Protein AF-A0A061QMB0-F1 (afdb_monomer_lite)

pLDDT: mean 83.63, std 17.73, range [38.03, 96.38]

Organism: NCBI:txid582737

Radius of gyration: 20.33 Å; chains: 1; bounding box: 50×54×31 Å

Sequence (91 aa):
NSRCSFSVTLRSFFDWPSSAKQIQTHREKRVIPVPADLFFEVVSDVDKYQKFLPFCVHSKVVKRPSQNILIAEMGIGFRVFTENYKSHVTL

Secondary structure (DSSP, 8-state):
------------S-------------------SS-HHHHHHHHH-GGGGGGTSTTEEEEEEEE-SSSSEEEEEEEEEETTEEEEEEEEEE-

Structure (mmCIF, N/CA/C/O backbone):
data_AF-A0A061QMB0-F1
#
_entry.id   AF-A0A061QMB0-F1
#
loop_
_atom_site.group_PDB
_atom_site.id
_atom_site.type_symbol
_atom_site.label_atom_id
_atom_site.label_alt_id
_atom_site.label_comp_id
_atom_site.label_asym_id
_atom_site.label_entity_id
_atom_site.label_seq_id
_atom_site.pdbx_PDB_ins_code
_atom_site.Cartn_x
_atom_site.Cartn_y
_atom_site.Cartn_z
_atom_site.occupancy
_atom_site.B_iso_or_equiv
_atom_site.auth_seq_id
_atom_site.auth_comp_id
_atom_site.auth_asym_id
_atom_site.auth_atom_id
_atom_site.pdbx_PDB_model_num
ATOM 1 N N . ASN A 1 1 ? -34.836 30.614 -10.893 1.00 38.03 1 ASN A N 1
ATOM 2 C CA . ASN A 1 1 ? -33.850 29.958 -10.012 1.00 38.03 1 ASN A CA 1
ATOM 3 C C . ASN A 1 1 ? -32.950 29.041 -10.813 1.00 38.03 1 ASN A C 1
ATOM 5 O O . ASN A 1 1 ? -33.483 28.140 -11.430 1.00 38.03 1 ASN A O 1
ATOM 9 N N . SER A 1 2 ? -31.630 29.157 -10.896 1.00 45.94 2 SER A N 1
ATOM 10 C CA . SER A 1 2 ? -30.661 30.169 -10.465 1.00 45.94 2 SER A CA 1
ATOM 11 C C . SER A 1 2 ? -29.397 29.844 -11.273 1.00 45.94 2 SER A C 1
ATOM 13 O O . SER A 1 2 ? -28.876 28.739 -11.153 1.00 45.94 2 SER A O 1
ATOM 15 N N . ARG A 1 3 ? -28.952 30.743 -12.158 1.00 47.16 3 ARG A N 1
ATOM 16 C CA . ARG A 1 3 ? -27.691 30.588 -12.901 1.00 47.16 3 ARG A CA 1
ATOM 17 C C . ARG A 1 3 ? -26.560 31.065 -11.992 1.00 47.16 3 ARG A C 1
ATOM 19 O O . ARG A 1 3 ? -26.585 32.224 -11.589 1.00 47.16 3 ARG A O 1
ATOM 26 N N . CYS A 1 4 ? -25.590 30.211 -11.679 1.00 39.66 4 CYS A N 1
ATOM 27 C CA . CYS A 1 4 ? -24.365 30.648 -11.010 1.00 39.66 4 CYS A CA 1
ATOM 28 C C . CYS A 1 4 ? -23.314 30.989 -12.066 1.00 39.66 4 CYS A C 1
ATOM 30 O O . CYS A 1 4 ? -22.748 30.108 -12.708 1.00 39.66 4 CYS A O 1
ATOM 32 N N . SER A 1 5 ? -23.079 32.284 -12.240 1.00 45.31 5 SER A N 1
ATOM 33 C CA . SER A 1 5 ? -21.954 32.839 -12.984 1.00 45.31 5 SER A CA 1
ATOM 34 C C . SER A 1 5 ? -20.798 33.028 -12.002 1.00 45.31 5 SER A C 1
ATOM 36 O O . SER A 1 5 ? -20.943 33.785 -11.046 1.00 45.31 5 SER A O 1
ATOM 38 N N . PHE A 1 6 ? -19.658 32.375 -12.218 1.00 46.28 6 PHE A N 1
ATOM 39 C CA . PHE A 1 6 ? -18.428 32.699 -11.491 1.00 46.28 6 PHE A CA 1
ATOM 40 C C . PHE A 1 6 ? -17.564 33.596 -12.379 1.00 46.28 6 PHE A C 1
ATOM 42 O O . PHE A 1 6 ? -16.993 33.134 -13.364 1.00 46.28 6 PHE A O 1
ATOM 49 N N . SER A 1 7 ? -17.500 34.891 -12.060 1.00 47.41 7 SER A N 1
ATOM 50 C CA . SER A 1 7 ? -16.554 35.822 -12.680 1.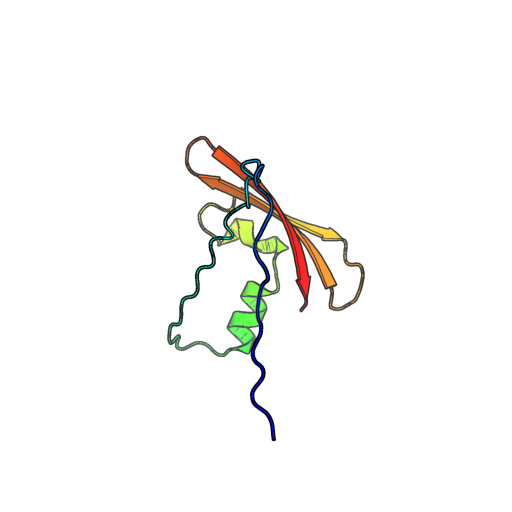00 47.41 7 SER A CA 1
ATOM 51 C C . SER A 1 7 ? -15.272 35.863 -11.855 1.00 47.41 7 SER A C 1
ATOM 53 O O . SER A 1 7 ? -15.306 36.250 -10.687 1.00 47.41 7 SER A O 1
ATOM 55 N N . VAL A 1 8 ? -14.140 35.506 -12.458 1.00 50.88 8 VAL A N 1
ATOM 56 C CA . VAL A 1 8 ? -12.821 35.746 -11.862 1.00 50.88 8 VAL A CA 1
ATOM 57 C C . VAL A 1 8 ? -12.298 37.068 -12.413 1.00 50.88 8 VAL A C 1
ATOM 59 O O . VAL A 1 8 ? -11.959 37.175 -13.590 1.00 50.88 8 VAL A O 1
ATOM 62 N N . THR A 1 9 ? -12.274 38.092 -11.562 1.00 52.25 9 THR A N 1
ATOM 63 C CA . THR A 1 9 ? -11.613 39.368 -11.849 1.00 52.25 9 THR A CA 1
ATOM 64 C C . THR A 1 9 ? -10.108 39.133 -11.868 1.00 52.25 9 THR A C 1
ATOM 66 O O . THR A 1 9 ? -9.518 38.777 -10.852 1.00 52.25 9 THR A O 1
ATOM 69 N N . LEU A 1 10 ? -9.490 39.317 -13.030 1.00 64.31 10 LEU A N 1
ATOM 70 C CA . LEU A 1 10 ? -8.084 39.012 -13.264 1.00 64.31 10 LEU A CA 1
ATOM 71 C C . LEU A 1 10 ? -7.345 40.3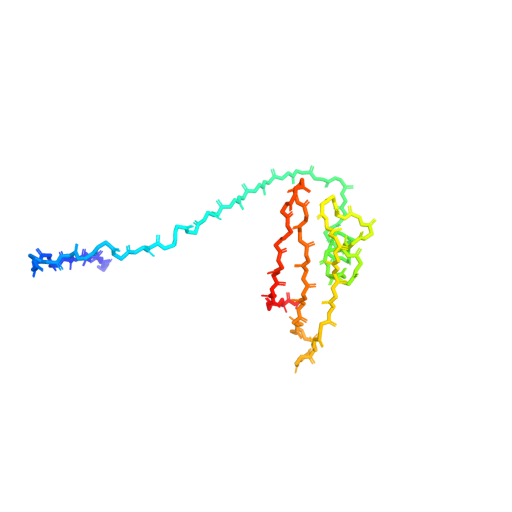11 -13.563 1.00 64.31 10 LEU A C 1
ATOM 73 O O . LEU A 1 10 ? -7.408 40.768 -14.699 1.00 64.31 10 LEU A O 1
ATOM 77 N N . ARG A 1 11 ? -6.670 40.905 -12.565 1.00 56.69 11 ARG A N 1
ATOM 78 C CA . ARG A 1 11 ? -5.556 41.857 -12.767 1.00 56.69 11 ARG A CA 1
ATOM 79 C C . ARG A 1 11 ? -4.647 41.924 -11.530 1.00 56.69 11 ARG A C 1
ATOM 81 O O . ARG A 1 11 ? -5.072 42.483 -10.528 1.00 56.69 11 ARG A O 1
ATOM 88 N N . SER A 1 12 ? -3.389 41.486 -11.661 1.00 48.69 12 SER A N 1
ATOM 89 C CA . SER A 1 12 ? -2.198 42.328 -11.403 1.00 48.69 12 SER A CA 1
ATOM 90 C C . SER A 1 12 ? -0.872 41.599 -11.705 1.00 48.69 12 SER A C 1
ATOM 92 O O . SER A 1 12 ? -0.292 40.946 -10.849 1.00 48.69 12 SER A O 1
ATOM 94 N N . PHE A 1 13 ? -0.406 41.758 -12.947 1.00 52.50 13 PHE A N 1
ATOM 95 C CA . PHE A 1 13 ? 0.925 42.208 -13.405 1.00 52.50 13 PHE A CA 1
ATOM 96 C C . PHE A 1 13 ? 2.266 41.703 -12.815 1.00 52.50 13 PHE A C 1
ATOM 98 O O . PHE A 1 13 ? 3.298 42.200 -13.259 1.00 52.50 13 PHE A O 1
ATOM 105 N N . PHE A 1 14 ? 2.322 40.718 -11.919 1.00 53.94 14 PHE A N 1
ATOM 106 C CA . PHE A 1 14 ? 3.584 40.025 -11.598 1.00 53.94 14 PHE A CA 1
ATOM 107 C C . PHE A 1 14 ? 3.315 38.587 -11.107 1.00 53.94 14 PHE A C 1
ATOM 109 O O . PHE A 1 14 ? 3.599 38.228 -9.968 1.00 53.94 14 PHE A O 1
ATOM 116 N N . ASP A 1 15 ? 2.715 37.758 -11.968 1.00 50.31 15 ASP A N 1
ATOM 117 C CA . ASP A 1 15 ? 2.475 36.332 -11.709 1.00 50.31 15 ASP A CA 1
ATOM 118 C C . ASP A 1 15 ? 3.766 35.524 -11.909 1.00 50.31 15 ASP A C 1
ATOM 120 O O . ASP A 1 15 ? 4.111 35.053 -12.993 1.00 50.31 15 ASP A O 1
ATOM 124 N N . TRP A 1 16 ? 4.496 35.403 -10.806 1.00 58.81 16 TRP A N 1
ATOM 125 C CA . TRP A 1 16 ? 5.485 34.368 -10.527 1.00 58.81 16 TRP A CA 1
ATOM 126 C C . TRP A 1 16 ? 5.009 32.992 -11.035 1.00 58.81 16 TRP A C 1
ATOM 128 O O . TRP A 1 16 ? 3.839 32.659 -10.822 1.00 58.81 16 TRP A O 1
ATOM 138 N N . PRO A 1 17 ? 5.860 32.147 -11.654 1.00 49.12 17 PRO A N 1
ATOM 139 C CA . PRO A 1 17 ? 5.460 30.810 -12.061 1.00 49.12 17 PRO A CA 1
ATOM 140 C C . PRO A 1 17 ? 5.325 29.959 -10.798 1.00 49.12 17 PRO A C 1
ATOM 142 O O . PRO A 1 17 ? 6.237 29.245 -10.384 1.00 49.12 17 PRO A O 1
ATOM 145 N N . SER A 1 18 ? 4.172 30.063 -10.142 1.00 59.84 18 SER A N 1
ATOM 146 C CA . SER A 1 18 ? 3.737 29.085 -9.164 1.00 59.84 18 SER A CA 1
ATOM 147 C C . SER A 1 18 ? 3.767 27.745 -9.883 1.00 59.84 18 SER A C 1
ATOM 149 O O . SER A 1 18 ? 3.004 27.520 -10.825 1.00 59.84 18 SER A O 1
ATOM 151 N N . SER A 1 19 ? 4.708 26.886 -9.493 1.00 61.56 19 SER A N 1
ATOM 152 C CA . SER A 1 19 ? 4.739 25.483 -9.889 1.00 61.56 19 SER A CA 1
ATOM 153 C C . SER A 1 19 ? 3.484 24.822 -9.333 1.00 61.56 19 SER A C 1
ATOM 155 O O . SER A 1 19 ? 3.508 24.163 -8.295 1.00 61.56 19 SER A O 1
ATOM 157 N N . ALA A 1 20 ? 2.355 25.044 -9.999 1.00 65.44 20 ALA A N 1
ATOM 158 C CA . ALA A 1 20 ? 1.135 24.310 -9.772 1.00 65.44 20 ALA A CA 1
ATOM 159 C C . ALA A 1 20 ? 1.457 22.855 -10.116 1.00 65.44 20 ALA A C 1
ATOM 161 O O . ALA A 1 20 ? 1.540 22.480 -11.284 1.00 65.44 20 ALA A O 1
ATOM 162 N N . LYS A 1 21 ? 1.724 22.050 -9.083 1.00 66.81 21 LYS A N 1
ATOM 163 C CA . LYS A 1 21 ? 1.915 20.604 -9.185 1.00 66.81 21 LYS A CA 1
ATOM 164 C C . LYS A 1 21 ? 0.713 20.033 -9.938 1.00 66.81 21 LYS A C 1
ATOM 166 O O . LYS A 1 21 ? -0.385 19.975 -9.389 1.00 66.81 21 LYS A O 1
ATOM 171 N N . GLN A 1 22 ? 0.898 19.664 -11.203 1.00 75.00 22 GLN A N 1
ATOM 172 C CA . GLN A 1 22 ? -0.175 19.083 -12.000 1.00 75.00 22 GLN A CA 1
ATOM 173 C C . GLN A 1 22 ? -0.520 17.706 -11.424 1.00 75.00 22 GLN A C 1
ATOM 175 O O . GLN A 1 22 ? 0.301 16.792 -11.437 1.00 75.00 22 GLN A O 1
ATOM 180 N N . ILE A 1 23 ? -1.728 17.564 -10.874 1.00 83.38 23 ILE A N 1
ATOM 181 C CA . ILE A 1 23 ? -2.239 16.277 -10.394 1.00 83.38 23 ILE A CA 1
ATOM 182 C C . ILE A 1 23 ? -2.673 15.471 -11.618 1.00 83.38 23 ILE A C 1
ATOM 184 O O . ILE A 1 23 ? -3.700 15.763 -12.233 1.00 83.38 23 ILE A O 1
ATOM 188 N N . GLN A 1 24 ? -1.903 14.446 -11.974 1.00 86.25 24 GLN A N 1
ATOM 189 C CA . GLN A 1 24 ? -2.308 13.493 -13.000 1.00 86.25 24 GLN A CA 1
ATOM 190 C C . GLN A 1 24 ? -3.311 12.503 -12.399 1.00 86.25 24 GLN A C 1
ATOM 192 O O . GLN A 1 24 ? -2.977 11.725 -11.510 1.00 86.25 24 GLN A O 1
ATOM 197 N N . THR A 1 25 ? -4.555 12.538 -12.877 1.00 91.12 25 THR A N 1
ATOM 198 C CA . THR A 1 25 ? -5.603 11.592 -12.466 1.00 91.12 25 THR A CA 1
ATOM 199 C C . THR A 1 25 ? -5.810 10.562 -13.570 1.00 91.12 25 THR A C 1
ATOM 201 O O . THR A 1 25 ? -6.016 10.929 -14.725 1.00 91.12 25 THR A O 1
ATOM 204 N N . HIS A 1 26 ? -5.782 9.276 -13.222 1.00 88.75 26 HIS A N 1
ATOM 205 C CA . HIS A 1 26 ? -6.077 8.176 -14.140 1.00 88.75 26 HIS A CA 1
ATOM 206 C C . HIS A 1 26 ? -7.292 7.384 -13.642 1.00 88.75 26 HIS A C 1
ATOM 208 O O . HIS A 1 26 ? -7.395 7.089 -12.453 1.00 88.75 26 HIS A O 1
ATOM 214 N N . ARG A 1 27 ? -8.221 7.046 -14.545 1.00 94.69 27 ARG A N 1
ATOM 215 C CA . ARG A 1 27 ? -9.428 6.266 -14.243 1.00 94.69 27 ARG A CA 1
ATOM 216 C C . ARG A 1 27 ? -9.655 5.230 -15.334 1.00 94.69 27 ARG A C 1
ATOM 218 O O . ARG A 1 27 ? -9.768 5.586 -16.503 1.00 94.69 27 ARG A O 1
ATOM 225 N N . GLU A 1 28 ? -9.812 3.978 -14.930 1.00 94.69 28 GLU A N 1
ATOM 226 C CA . GLU A 1 28 ? -10.144 2.862 -15.814 1.00 94.69 28 GLU A CA 1
ATOM 227 C C . GLU A 1 28 ? -11.421 2.163 -15.324 1.00 94.69 28 GLU A C 1
ATOM 229 O O . GLU A 1 28 ? -11.730 2.166 -14.131 1.00 94.69 28 GLU A O 1
ATOM 234 N N . LYS A 1 29 ? -12.193 1.581 -16.248 1.00 95.00 29 LYS A N 1
ATOM 235 C CA . LYS A 1 29 ? -13.360 0.749 -15.937 1.00 95.00 29 LYS A CA 1
ATOM 236 C C . LYS A 1 29 ? -13.292 -0.532 -16.759 1.00 95.00 29 LYS A C 1
ATOM 238 O O . LYS A 1 29 ? -13.212 -0.467 -17.982 1.00 95.00 29 LYS A O 1
ATOM 243 N N . ARG A 1 30 ? -13.378 -1.684 -16.093 1.00 93.81 30 ARG A N 1
ATOM 244 C CA . ARG A 1 30 ? -13.466 -3.005 -16.729 1.00 93.81 30 ARG A CA 1
ATOM 245 C C . ARG A 1 30 ? -14.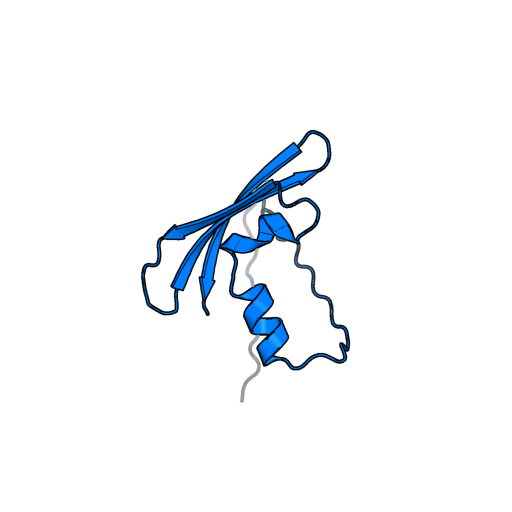568 -3.843 -16.093 1.00 93.81 30 ARG A C 1
ATOM 247 O O . ARG A 1 30 ? -14.918 -3.627 -14.936 1.00 93.81 30 ARG A O 1
ATOM 254 N N . VAL A 1 31 ? -15.112 -4.782 -16.865 1.00 94.50 31 VAL A N 1
ATOM 255 C CA . VAL A 1 31 ? -16.041 -5.809 -16.375 1.00 94.50 31 VAL A CA 1
ATOM 256 C C . VAL A 1 31 ? -15.222 -7.048 -16.032 1.00 94.50 31 VAL A C 1
ATOM 258 O O . VAL A 1 31 ? -14.443 -7.513 -16.862 1.00 94.50 31 VAL A O 1
ATOM 261 N N . ILE A 1 32 ? -15.375 -7.553 -14.809 1.00 92.81 32 ILE A N 1
ATOM 262 C CA . ILE A 1 32 ? -14.630 -8.702 -14.286 1.00 92.81 32 ILE A CA 1
ATOM 263 C C . ILE A 1 32 ? -15.657 -9.708 -13.739 1.00 92.81 32 ILE A C 1
ATOM 265 O O . ILE A 1 32 ? -16.574 -9.285 -13.034 1.00 92.81 32 ILE A O 1
ATOM 269 N N . PRO A 1 33 ? -15.541 -11.016 -14.036 1.00 94.00 33 PRO A N 1
ATOM 270 C CA . PRO A 1 33 ? -16.470 -12.042 -13.558 1.00 94.00 33 PRO A CA 1
ATOM 271 C C . PRO A 1 33 ? -16.148 -12.471 -12.114 1.00 94.00 33 PRO A C 1
ATOM 273 O O . PRO A 1 33 ? -15.958 -13.650 -11.832 1.00 94.00 33 PRO A O 1
ATOM 276 N N . VAL A 1 34 ? -16.025 -11.506 -11.201 1.00 93.12 34 VAL A N 1
ATOM 277 C CA . VAL A 1 34 ? -15.685 -11.724 -9.788 1.00 93.12 34 VAL A CA 1
ATOM 278 C C . VAL A 1 34 ? -16.645 -10.899 -8.925 1.00 93.12 34 VAL A C 1
ATOM 280 O O . VAL A 1 34 ? -16.922 -9.750 -9.283 1.00 93.12 34 VAL A O 1
ATOM 283 N N . PRO A 1 35 ? -17.177 -11.445 -7.814 1.00 95.19 35 PRO A N 1
ATOM 284 C CA . PRO A 1 35 ? -18.025 -10.677 -6.909 1.00 95.19 35 PRO A CA 1
ATOM 285 C C . PRO A 1 35 ? -17.265 -9.494 -6.298 1.00 95.19 35 PRO A C 1
ATOM 287 O O . PRO A 1 35 ? -16.071 -9.586 -6.002 1.00 95.19 35 PRO A O 1
ATOM 290 N N . ALA A 1 36 ? -17.975 -8.385 -6.085 1.00 94.19 36 ALA A N 1
ATOM 291 C CA . ALA A 1 36 ? -17.388 -7.155 -5.558 1.00 94.19 36 ALA A CA 1
AT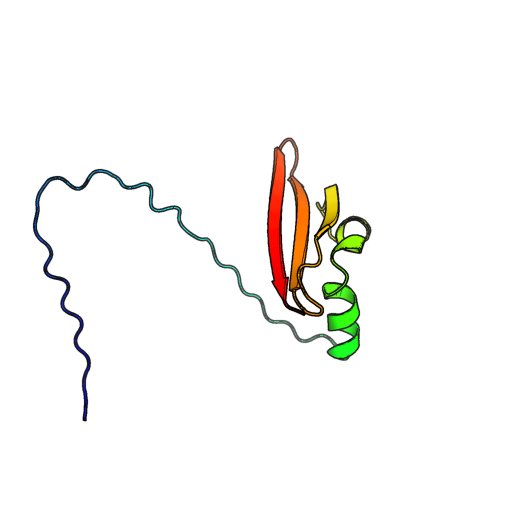OM 292 C C . ALA A 1 36 ? -16.746 -7.358 -4.176 1.00 94.19 36 ALA A C 1
ATOM 294 O O . ALA A 1 36 ? -15.671 -6.818 -3.934 1.00 94.19 36 ALA A O 1
ATOM 295 N N . ASP A 1 37 ? -17.355 -8.183 -3.321 1.00 94.56 37 ASP A N 1
ATOM 296 C CA . ASP A 1 37 ? -16.866 -8.453 -1.964 1.00 94.56 37 ASP A CA 1
ATOM 297 C C . ASP A 1 37 ? -15.492 -9.130 -1.973 1.00 94.56 37 ASP A C 1
ATOM 299 O O . ASP A 1 37 ? -14.593 -8.722 -1.242 1.00 94.56 37 ASP A O 1
ATOM 303 N N . LEU A 1 38 ? -15.292 -10.104 -2.869 1.00 93.88 38 LEU A N 1
ATOM 304 C CA . LEU A 1 38 ? -14.001 -10.780 -3.013 1.00 93.88 38 LEU A CA 1
ATOM 305 C C . LEU A 1 38 ? -12.934 -9.816 -3.538 1.00 93.88 38 LEU A C 1
ATOM 307 O O . LEU A 1 38 ? -11.797 -9.823 -3.076 1.00 93.88 38 LEU A O 1
ATOM 311 N N . PHE A 1 39 ? -13.294 -8.969 -4.504 1.00 92.88 39 PHE A N 1
ATOM 312 C CA . PHE A 1 39 ? -12.363 -7.970 -5.020 1.00 92.88 39 PHE A CA 1
ATOM 313 C C . PHE A 1 39 ? -11.980 -6.959 -3.931 1.00 92.88 39 PHE A C 1
ATOM 315 O O . PHE A 1 39 ? -10.807 -6.612 -3.801 1.00 92.88 39 PHE A O 1
ATOM 322 N N . PHE A 1 40 ? -12.955 -6.532 -3.122 1.00 92.94 40 PHE A N 1
ATOM 323 C CA . PHE A 1 40 ? -12.746 -5.644 -1.984 1.00 92.94 40 PHE A CA 1
ATOM 324 C C . PHE A 1 40 ? -11.837 -6.267 -0.918 1.00 92.94 40 PHE A C 1
ATOM 326 O O . PHE A 1 40 ? -10.924 -5.603 -0.433 1.00 92.94 40 PHE A O 1
ATOM 333 N N . GLU A 1 41 ? -12.018 -7.546 -0.590 1.00 92.62 41 GLU A N 1
ATOM 334 C CA . GLU A 1 41 ? -11.158 -8.267 0.356 1.00 92.62 41 GLU A CA 1
ATOM 335 C C . GLU A 1 41 ? -9.682 -8.232 -0.077 1.00 92.62 41 GLU A C 1
ATOM 337 O O . GLU A 1 41 ? -8.793 -7.983 0.736 1.00 92.62 41 GLU A O 1
ATOM 342 N N . VAL A 1 42 ? -9.416 -8.382 -1.378 1.00 92.19 42 VAL A N 1
ATOM 343 C CA . VAL A 1 42 ? -8.052 -8.321 -1.923 1.00 92.19 42 VAL A CA 1
ATOM 344 C C . VAL A 1 42 ? -7.455 -6.911 -1.836 1.00 92.19 42 VAL A C 1
ATOM 346 O O . VAL A 1 42 ? -6.293 -6.766 -1.457 1.00 92.19 42 VAL A O 1
ATOM 349 N N . VAL A 1 43 ? -8.217 -5.866 -2.181 1.00 91.50 43 VAL A N 1
ATOM 350 C CA . VAL A 1 43 ? -7.699 -4.480 -2.200 1.00 91.50 43 VAL A CA 1
ATOM 351 C C . VAL A 1 43 ? -7.736 -3.785 -0.834 1.00 91.50 43 VAL A C 1
ATOM 353 O O . VAL A 1 43 ? -7.061 -2.783 -0.621 1.00 91.50 43 VAL A O 1
ATOM 356 N N . SER A 1 44 ? -8.509 -4.285 0.123 1.00 92.94 44 SER A 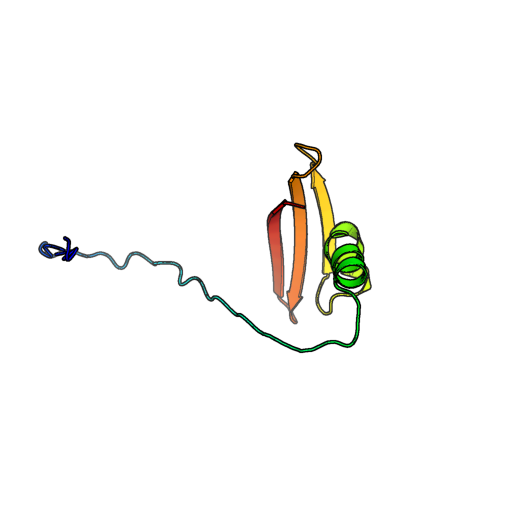N 1
ATOM 357 C CA . SER A 1 44 ? -8.530 -3.732 1.484 1.00 92.94 44 SER A CA 1
ATOM 358 C C . SER A 1 44 ? -7.277 -4.111 2.283 1.00 92.94 44 SER A C 1
ATOM 360 O O . SER A 1 44 ? -6.849 -3.358 3.163 1.00 92.94 44 SER A O 1
ATOM 362 N N . ASP A 1 45 ? -6.631 -5.233 1.950 1.00 92.88 45 ASP A N 1
ATOM 363 C CA . ASP A 1 45 ? -5.413 -5.701 2.614 1.00 92.88 45 ASP A CA 1
ATOM 364 C C . ASP A 1 45 ? -4.136 -5.087 2.015 1.00 92.88 45 ASP A C 1
ATOM 366 O O . ASP A 1 45 ? -3.332 -5.734 1.334 1.00 92.88 45 ASP A O 1
ATOM 370 N N . VAL A 1 46 ? -3.938 -3.800 2.310 1.00 92.94 46 VAL A N 1
ATOM 371 C CA . VAL A 1 46 ? -2.801 -3.001 1.820 1.00 92.94 46 VAL A CA 1
ATOM 372 C C . VAL A 1 46 ? -1.442 -3.591 2.229 1.00 92.94 46 VAL A C 1
ATOM 374 O O . VAL A 1 46 ? -0.454 -3.414 1.522 1.00 92.94 46 VAL A O 1
ATOM 377 N N . ASP A 1 47 ? -1.362 -4.333 3.336 1.00 92.88 47 ASP A N 1
ATOM 378 C CA . ASP A 1 47 ? -0.103 -4.902 3.845 1.00 92.88 47 ASP A CA 1
ATOM 379 C C . ASP A 1 47 ? 0.464 -5.993 2.918 1.00 92.88 47 ASP A C 1
ATOM 381 O O . ASP A 1 47 ? 1.675 -6.232 2.857 1.00 92.88 47 ASP A O 1
ATOM 385 N N . LYS A 1 48 ? -0.414 -6.640 2.143 1.00 94.00 48 LYS A N 1
ATOM 386 C CA . LYS A 1 48 ? -0.056 -7.716 1.214 1.00 94.00 48 LYS A CA 1
ATOM 387 C C . LYS A 1 48 ? 0.279 -7.232 -0.194 1.00 94.00 48 LYS A C 1
ATOM 389 O O . LYS A 1 48 ? 0.654 -8.066 -1.016 1.00 94.00 48 LYS A O 1
ATOM 394 N N . TYR A 1 49 ? 0.199 -5.935 -0.481 1.00 94.81 49 TYR A N 1
ATOM 395 C CA . TYR A 1 49 ? 0.391 -5.389 -1.831 1.00 94.81 49 TYR A CA 1
ATOM 396 C C . TYR A 1 49 ? 1.750 -5.750 -2.441 1.00 94.81 49 TYR A C 1
ATOM 398 O O . TYR A 1 49 ? 1.811 -6.112 -3.614 1.00 94.81 49 TYR A O 1
ATOM 406 N N . GLN A 1 50 ? 2.810 -5.800 -1.633 1.00 94.12 50 GLN A N 1
ATOM 407 C CA . GLN A 1 50 ? 4.141 -6.266 -2.045 1.00 94.12 50 GLN A CA 1
ATOM 408 C C . GLN A 1 50 ? 4.155 -7.681 -2.656 1.00 94.12 50 GLN A C 1
ATOM 410 O O . GLN A 1 50 ? 5.074 -8.026 -3.388 1.00 94.12 50 GLN A O 1
ATOM 415 N N . LYS A 1 51 ? 3.164 -8.530 -2.344 1.00 93.19 51 LYS A N 1
ATOM 416 C CA . LYS A 1 51 ? 3.118 -9.927 -2.806 1.00 93.19 51 LYS A CA 1
ATOM 417 C C . LYS A 1 51 ? 2.506 -10.080 -4.194 1.00 93.19 51 LYS A C 1
ATOM 419 O O . LYS A 1 51 ? 2.719 -11.115 -4.818 1.00 93.19 51 LYS A O 1
ATOM 424 N N . PHE A 1 52 ? 1.709 -9.112 -4.645 1.00 92.44 52 PHE A N 1
ATOM 425 C CA . PHE A 1 52 ? 0.898 -9.279 -5.853 1.00 92.44 52 PHE A CA 1
ATOM 426 C C . PHE A 1 52 ? 0.888 -8.074 -6.795 1.00 92.44 52 PHE A C 1
ATOM 428 O O . PHE A 1 52 ? 0.629 -8.260 -7.984 1.00 92.44 52 PHE A O 1
ATOM 435 N N . LEU A 1 53 ? 1.158 -6.853 -6.318 1.00 92.56 53 LEU A N 1
ATOM 436 C CA . LEU A 1 53 ? 1.233 -5.694 -7.199 1.00 92.56 53 LEU A CA 1
ATOM 437 C C . LEU A 1 53 ? 2.582 -5.669 -7.922 1.00 92.56 53 LEU A C 1
ATOM 439 O O . LEU A 1 53 ? 3.630 -5.667 -7.267 1.00 92.56 53 LEU A O 1
ATOM 443 N N . PRO A 1 54 ? 2.590 -5.586 -9.263 1.00 90.19 54 PRO A N 1
ATOM 444 C CA . PRO A 1 54 ? 3.829 -5.379 -9.988 1.00 90.19 54 PRO A CA 1
ATOM 445 C C . PRO A 1 54 ? 4.445 -4.045 -9.555 1.00 90.19 54 PRO A C 1
ATOM 447 O O . PRO A 1 54 ? 3.730 -3.078 -9.291 1.00 90.19 54 PRO A O 1
ATOM 450 N N . PHE A 1 55 ? 5.776 -3.999 -9.489 1.00 92.75 55 PHE A N 1
ATOM 451 C CA . PHE A 1 55 ? 6.554 -2.809 -9.112 1.00 92.75 55 PHE A CA 1
ATOM 452 C C . PHE A 1 55 ? 6.417 -2.352 -7.649 1.00 92.75 55 PHE A C 1
ATOM 454 O O . PHE A 1 55 ? 7.116 -1.423 -7.248 1.00 92.75 55 PHE A O 1
ATOM 461 N N . CYS A 1 56 ? 5.575 -2.987 -6.827 1.00 94.50 56 CYS A N 1
ATOM 462 C CA . CYS A 1 56 ? 5.518 -2.700 -5.396 1.00 94.50 56 CYS A CA 1
ATOM 463 C C . CYS A 1 56 ? 6.741 -3.312 -4.698 1.00 94.50 56 CYS A C 1
ATOM 465 O O . CYS A 1 56 ? 6.901 -4.528 -4.659 1.00 94.50 56 CYS A O 1
ATOM 467 N N . VAL A 1 57 ? 7.619 -2.459 -4.170 1.00 95.12 57 VAL A N 1
ATOM 468 C CA . VAL A 1 57 ? 8.857 -2.873 -3.490 1.00 95.12 57 VAL A CA 1
ATOM 469 C C . VAL A 1 57 ? 8.583 -3.200 -2.026 1.00 95.12 57 VAL A C 1
ATOM 471 O O . VAL A 1 57 ? 9.147 -4.144 -1.483 1.00 95.12 57 VAL A O 1
ATOM 474 N N . HIS A 1 58 ? 7.720 -2.418 -1.380 1.00 95.19 58 HIS A N 1
ATOM 475 C CA . HIS A 1 58 ? 7.251 -2.686 -0.027 1.00 95.19 58 HIS A CA 1
ATOM 476 C C . HIS A 1 58 ? 5.854 -2.105 0.176 1.00 95.19 58 HIS A C 1
ATOM 478 O O . HIS A 1 58 ? 5.494 -1.099 -0.435 1.00 95.19 58 HIS A O 1
ATOM 484 N N . SER A 1 59 ? 5.099 -2.707 1.087 1.00 96.38 59 SER A N 1
ATOM 485 C CA . SER A 1 59 ? 3.792 -2.228 1.525 1.00 96.38 59 SER A CA 1
ATOM 486 C C . SER A 1 59 ? 3.622 -2.523 3.005 1.00 96.38 59 SER A C 1
ATOM 488 O O . SER A 1 59 ? 3.843 -3.660 3.425 1.00 96.38 59 SER A O 1
ATOM 490 N N . LYS A 1 60 ? 3.261 -1.514 3.799 1.00 95.44 60 LYS A N 1
ATOM 491 C CA . LYS A 1 60 ? 3.070 -1.684 5.238 1.00 95.44 60 LYS A CA 1
ATOM 492 C C . LYS A 1 60 ? 1.990 -0.774 5.799 1.00 95.44 60 LYS A C 1
ATOM 494 O O . LYS A 1 60 ? 2.000 0.433 5.561 1.00 95.44 60 LYS A O 1
ATOM 499 N N . VAL A 1 61 ? 1.116 -1.317 6.644 1.00 95.44 61 VAL A N 1
ATOM 500 C CA . VAL A 1 61 ? 0.236 -0.484 7.481 1.00 95.44 61 VAL A CA 1
ATOM 501 C C . VAL A 1 61 ? 1.020 0.036 8.689 1.00 95.44 61 VAL A C 1
ATOM 503 O O . VAL A 1 61 ? 1.444 -0.726 9.555 1.00 95.44 61 VAL A O 1
ATOM 506 N N . VAL A 1 62 ? 1.217 1.353 8.758 1.00 95.75 62 VAL A N 1
ATOM 507 C CA . VAL A 1 62 ? 2.029 2.008 9.796 1.00 95.75 62 VAL A CA 1
ATOM 508 C C . VAL A 1 62 ? 1.195 2.346 11.028 1.00 95.75 62 VAL A C 1
ATOM 510 O O . VAL A 1 62 ? 1.685 2.238 12.151 1.00 95.75 62 VAL A O 1
ATOM 513 N N . LYS A 1 63 ? -0.060 2.780 10.843 1.00 95.00 63 LYS A N 1
ATOM 514 C CA . LYS A 1 63 ? -0.974 3.130 11.946 1.00 95.00 63 LYS A CA 1
ATOM 515 C C . LYS A 1 63 ? -2.424 2.805 11.599 1.00 95.00 63 LYS A C 1
ATOM 517 O O . LYS A 1 63 ? -2.818 2.881 10.440 1.00 95.00 63 LYS A O 1
ATOM 522 N N . ARG A 1 64 ? -3.228 2.532 12.628 1.00 94.50 64 ARG A N 1
ATOM 523 C CA . ARG A 1 64 ? -4.688 2.374 12.544 1.00 94.50 64 ARG A CA 1
ATOM 524 C C . ARG A 1 64 ? -5.363 3.345 13.518 1.00 94.50 64 ARG A C 1
ATOM 526 O O . ARG A 1 64 ? -5.591 2.978 14.667 1.00 94.50 64 ARG A O 1
ATOM 533 N N . PRO A 1 65 ? -5.569 4.614 13.121 1.00 92.69 65 PRO A N 1
ATOM 534 C CA . PRO A 1 65 ? -6.170 5.622 13.996 1.00 92.69 65 PRO A CA 1
ATOM 535 C C . PRO A 1 65 ? -7.634 5.338 14.368 1.00 92.69 65 PRO A C 1
ATOM 537 O O . PRO A 1 65 ? -8.078 5.791 15.417 1.00 92.69 65 PRO A O 1
ATOM 540 N N . SER A 1 66 ? -8.385 4.600 13.546 1.00 93.62 66 SER A N 1
ATOM 541 C CA . SER A 1 66 ? -9.746 4.149 13.867 1.00 93.62 66 SER A CA 1
ATOM 542 C C . SER A 1 66 ? -10.030 2.788 13.222 1.00 93.62 66 SER A C 1
ATOM 544 O O . SER A 1 66 ? -9.178 2.251 12.516 1.00 93.62 66 SER A O 1
ATOM 546 N N . GLN A 1 67 ? -11.218 2.220 13.459 1.00 89.50 67 GLN A N 1
ATOM 547 C CA . GLN A 1 67 ? -11.614 0.934 12.864 1.00 89.50 67 GLN A CA 1
ATOM 548 C C . GLN A 1 67 ? -11.630 0.969 11.326 1.00 89.50 67 GLN A C 1
ATOM 550 O O . GLN A 1 67 ? -11.226 -0.007 10.702 1.00 89.50 67 GLN A O 1
ATOM 555 N N . ASN A 1 68 ? -12.002 2.107 10.728 1.00 92.62 68 ASN A N 1
ATOM 556 C CA . ASN A 1 68 ? -12.146 2.246 9.274 1.00 92.62 68 ASN A CA 1
ATOM 557 C C . ASN A 1 68 ? -11.048 3.098 8.630 1.00 92.62 68 ASN A C 1
ATOM 559 O O . ASN A 1 68 ? -11.089 3.322 7.426 1.00 92.62 68 ASN A O 1
ATOM 563 N N . ILE A 1 69 ? -10.088 3.620 9.399 1.00 94.12 69 ILE A N 1
ATOM 564 C CA . ILE A 1 69 ? -9.013 4.460 8.862 1.00 94.12 69 ILE A CA 1
ATOM 565 C C . ILE A 1 69 ? -7.674 3.795 9.131 1.00 94.12 69 ILE A C 1
ATOM 567 O O . ILE A 1 69 ? -7.330 3.480 10.273 1.00 94.12 69 ILE A O 1
ATOM 571 N N . LEU A 1 70 ? -6.878 3.668 8.076 1.00 94.75 70 LEU A N 1
ATOM 572 C CA . LEU A 1 70 ? -5.516 3.166 8.135 1.00 94.75 70 LEU A CA 1
ATOM 573 C C . LEU A 1 70 ? -4.549 4.135 7.455 1.00 94.75 70 LEU A C 1
ATOM 575 O O . LEU A 1 70 ? -4.882 4.825 6.493 1.00 94.75 70 LEU A O 1
ATOM 579 N N . ILE A 1 71 ? -3.341 4.208 8.001 1.00 96.19 71 ILE A N 1
ATOM 580 C CA . ILE A 1 71 ? -2.225 4.954 7.430 1.00 96.19 71 ILE A CA 1
ATOM 581 C C . ILE A 1 71 ? -1.234 3.919 6.925 1.00 96.19 71 ILE A C 1
ATOM 583 O O . ILE A 1 71 ? -0.647 3.189 7.729 1.00 96.19 71 ILE A O 1
ATOM 587 N N . ALA A 1 72 ? -1.059 3.865 5.611 1.00 96.38 72 ALA A N 1
ATOM 588 C CA . ALA A 1 72 ? -0.176 2.919 4.950 1.00 96.38 72 ALA A CA 1
ATOM 589 C C . ALA A 1 72 ? 1.009 3.633 4.300 1.00 96.38 72 ALA A C 1
ATOM 591 O O . ALA A 1 72 ? 0.915 4.792 3.896 1.00 96.38 72 ALA A O 1
ATOM 592 N N . GLU A 1 73 ? 2.125 2.925 4.222 1.00 95.75 73 GLU A N 1
ATOM 593 C CA . GLU A 1 73 ? 3.323 3.325 3.500 1.00 95.75 73 GLU A CA 1
ATOM 594 C C . GLU A 1 73 ? 3.609 2.287 2.417 1.00 95.75 73 GLU A C 1
ATOM 596 O O . GLU A 1 73 ? 3.514 1.080 2.659 1.00 95.75 73 GLU A O 1
ATOM 601 N N . MET A 1 74 ? 3.902 2.756 1.208 1.00 94.88 74 MET A N 1
ATOM 602 C CA . MET A 1 74 ? 4.164 1.901 0.058 1.00 94.88 74 MET A CA 1
ATOM 603 C C . MET A 1 74 ? 5.287 2.479 -0.795 1.00 94.88 74 MET A C 1
ATOM 605 O O . MET A 1 74 ? 5.280 3.670 -1.107 1.00 94.88 74 MET A O 1
ATOM 609 N N . GLY A 1 75 ? 6.208 1.618 -1.213 1.00 95.69 75 GLY A N 1
ATOM 610 C CA . GLY A 1 75 ? 7.276 1.943 -2.150 1.00 95.69 75 GLY A CA 1
ATOM 611 C C . GLY A 1 75 ? 6.981 1.379 -3.532 1.00 95.69 75 GLY A C 1
ATOM 612 O O . GLY A 1 75 ? 6.725 0.181 -3.664 1.00 95.69 75 GLY A O 1
ATOM 613 N N . ILE A 1 76 ? 7.050 2.219 -4.562 1.00 95.19 76 ILE A N 1
ATOM 614 C CA . ILE A 1 76 ? 6.927 1.825 -5.969 1.00 95.19 76 ILE A CA 1
ATOM 615 C C . ILE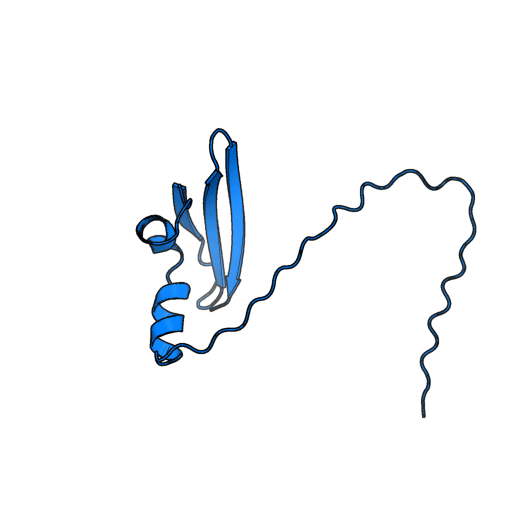 A 1 76 ? 8.289 1.961 -6.644 1.00 95.19 76 ILE A C 1
ATOM 617 O O . ILE A 1 76 ? 8.886 3.036 -6.649 1.00 95.19 76 ILE A O 1
ATOM 621 N N . GLY A 1 77 ? 8.780 0.864 -7.214 1.00 94.00 77 GLY A N 1
ATOM 622 C CA . GLY A 1 77 ? 10.068 0.783 -7.892 1.00 94.00 77 GLY A CA 1
ATOM 623 C C . GLY A 1 77 ? 9.908 0.732 -9.406 1.00 94.00 77 GLY A C 1
ATOM 624 O O . GLY A 1 77 ? 9.299 -0.190 -9.944 1.00 94.00 77 GLY A O 1
ATOM 625 N N . PHE A 1 78 ? 10.515 1.680 -10.115 1.00 89.94 78 PHE A N 1
ATOM 626 C CA . PHE A 1 78 ? 10.592 1.678 -11.571 1.00 89.94 78 PHE A CA 1
ATOM 627 C C . PHE A 1 78 ? 12.033 1.905 -12.037 1.00 89.94 78 PHE A C 1
ATOM 629 O O . PHE A 1 78 ? 12.577 3.010 -11.967 1.00 89.94 78 PHE A O 1
ATOM 636 N N . ARG A 1 79 ? 12.649 0.842 -12.567 1.00 88.44 79 ARG A N 1
ATOM 637 C CA . ARG A 1 79 ? 14.055 0.819 -13.007 1.00 88.44 79 ARG A CA 1
ATOM 638 C C . ARG A 1 79 ? 15.013 1.219 -11.874 1.00 88.44 79 ARG A C 1
ATOM 640 O O . ARG A 1 79 ? 15.202 0.438 -10.953 1.00 88.44 79 ARG A O 1
ATOM 647 N N . VAL A 1 80 ? 15.624 2.402 -11.959 1.00 90.81 80 VAL A N 1
ATOM 648 C CA . VAL A 1 80 ? 16.614 2.919 -10.993 1.00 90.81 80 VAL A CA 1
ATOM 649 C C . VAL A 1 80 ? 15.952 3.807 -9.929 1.00 90.81 80 VAL A C 1
ATOM 651 O O . VAL A 1 80 ? 16.588 4.195 -8.955 1.00 90.81 80 VAL A O 1
ATOM 654 N N . PHE A 1 81 ? 14.665 4.126 -10.085 1.00 91.50 81 PHE A N 1
ATOM 655 C CA . PHE A 1 81 ? 13.943 5.012 -9.180 1.00 91.50 81 PHE A CA 1
ATOM 656 C C . PHE A 1 81 ? 13.023 4.217 -8.263 1.00 91.50 81 PHE A C 1
ATOM 658 O O . PHE A 1 81 ? 12.357 3.277 -8.693 1.00 91.50 81 PHE A O 1
ATOM 665 N N . THR A 1 82 ? 12.978 4.611 -6.995 1.00 93.31 82 THR A N 1
ATOM 666 C CA . THR A 1 82 ? 11.985 4.134 -6.032 1.00 93.31 82 THR A CA 1
ATOM 667 C C . THR A 1 82 ? 11.338 5.346 -5.389 1.00 93.31 82 THR A C 1
ATOM 669 O O . THR A 1 82 ? 12.039 6.217 -4.877 1.00 93.31 82 THR A O 1
ATOM 672 N N . GLU A 1 83 ? 10.013 5.408 -5.435 1.00 93.38 83 GLU A N 1
ATOM 673 C CA . GLU A 1 83 ? 9.232 6.461 -4.797 1.00 93.38 83 GLU A CA 1
ATOM 674 C C . GLU A 1 83 ? 8.431 5.876 -3.636 1.00 93.38 83 GLU A C 1
ATOM 676 O O . GLU A 1 83 ? 7.790 4.834 -3.777 1.00 93.38 83 GLU A O 1
ATOM 681 N N . ASN A 1 84 ? 8.474 6.554 -2.489 1.00 94.56 84 ASN A N 1
ATOM 682 C CA . ASN A 1 84 ? 7.757 6.151 -1.286 1.00 94.56 84 ASN A CA 1
ATOM 683 C C . ASN A 1 84 ? 6.565 7.074 -1.064 1.00 94.56 84 ASN A C 1
ATOM 685 O O . ASN A 1 84 ? 6.700 8.299 -1.059 1.00 94.56 84 ASN A O 1
ATOM 689 N N . TYR A 1 85 ? 5.410 6.474 -0.818 1.00 92.44 85 TYR A N 1
ATOM 690 C CA . TYR A 1 85 ? 4.158 7.173 -0.595 1.00 92.44 85 TYR A CA 1
ATOM 691 C C . TYR A 1 85 ? 3.586 6.807 0.759 1.00 92.44 85 TYR A C 1
ATOM 693 O O . TYR A 1 85 ? 3.631 5.653 1.182 1.00 92.44 85 TYR A O 1
ATOM 701 N N . LYS A 1 86 ? 2.967 7.794 1.403 1.00 95.38 86 LYS A N 1
ATOM 702 C CA . LYS A 1 86 ? 2.184 7.597 2.615 1.00 95.38 86 LYS A CA 1
ATOM 703 C C . LYS A 1 86 ? 0.747 8.005 2.350 1.00 95.38 86 LYS A C 1
ATOM 705 O O . LYS A 1 86 ? 0.492 9.147 1.971 1.00 95.38 86 LYS A O 1
ATOM 710 N N . SER A 1 87 ? -0.179 7.075 2.538 1.00 92.94 87 SER A N 1
ATOM 711 C CA . SER A 1 87 ? -1.589 7.261 2.215 1.00 92.94 87 SER A CA 1
ATOM 712 C C . SER A 1 87 ? -2.475 7.134 3.449 1.00 92.94 87 SER A C 1
ATOM 714 O O . SER A 1 87 ? -2.202 6.371 4.378 1.00 92.94 87 SER A O 1
ATOM 716 N N . HIS A 1 88 ? -3.553 7.916 3.438 1.00 95.00 88 HIS A N 1
ATOM 717 C CA . HIS A 1 88 ? -4.684 7.775 4.344 1.00 95.00 88 HIS A CA 1
ATOM 718 C C . HIS A 1 88 ? -5.764 7.003 3.596 1.00 95.00 88 HIS A C 1
ATOM 720 O O . HIS A 1 88 ? -6.248 7.467 2.565 1.00 95.00 88 HIS A O 1
ATOM 726 N N . VAL A 1 89 ? -6.102 5.819 4.088 1.00 93.50 89 VAL A N 1
ATOM 727 C CA . VAL A 1 89 ? -7.037 4.903 3.436 1.00 93.50 89 VAL A CA 1
ATOM 728 C C . VAL A 1 89 ? -8.247 4.720 4.341 1.00 93.50 89 VAL A C 1
ATOM 730 O O . VAL A 1 89 ? -8.110 4.605 5.562 1.00 93.50 89 VAL A O 1
ATOM 733 N N . THR A 1 90 ? -9.424 4.703 3.724 1.00 94.25 90 THR A N 1
ATOM 734 C CA . THR A 1 90 ? -10.706 4.453 4.382 1.00 94.25 90 THR A CA 1
ATOM 735 C C . THR A 1 90 ? -11.280 3.142 3.861 1.00 94.25 90 THR A C 1
ATOM 737 O O . THR A 1 90 ? -11.309 2.947 2.646 1.00 94.25 90 THR A O 1
ATOM 740 N N . LEU A 1 91 ? -11.677 2.263 4.782 1.00 88.44 91 LEU A N 1
ATOM 741 C CA . LEU A 1 91 ? -12.304 0.967 4.514 1.00 88.44 91 LEU A CA 1
ATOM 742 C C . LEU A 1 91 ? -13.830 1.058 4.584 1.00 88.44 91 LEU A C 1
ATOM 744 O O . LEU A 1 91 ? -14.339 1.777 5.482 1.00 88.44 91 LEU A O 1
#

Foldseek 3Di:
DDDDDDDDDDDDDDDDPPPPPDDDDDDDDDDDPDDPVVVCVVVVPQQCCCVPPPQWVGKDFPDDPDPFWTWIWTWGDDDPDIDIDIDIGGD

InterPro domains:
  IPR005031 Coenzyme Q-binding protein COQ10, START domain [PF03364] (32-91)
  IPR023393 START-like domain superfamily [G3DSA:3.30.530.20] (23-91)
  IPR044996 Coenzyme Q-binding protein COQ10-like [PTHR12901] (10-91)